Protein AF-0000000073163973 (afdb_homodimer)

Nearest PDB structures (foldseek):
  4n7i-assembly1_A  TM=9.317E-01  e=4.718E-04  Homo sapiens
  5lyg-assembly1_A  TM=9.198E-01  e=5.972E-04  Homo sapiens
  7ovx-assembly1_A  TM=9.521E-01  e=1.076E-03  Homo sapiens
  8jya-assembly1_B  TM=9.148E-01  e=8.017E-04  Vicugna pacos
  7y3a-assembly1_B  TM=9.316E-01  e=1.211E-03  Homo sapiens

Sequence (180 aa):
LHPKPLIRSLSLLANMTLDPDTAHPWLLLSKDGKGVRWGEEWQKWPEGPERFDTWCCVLGYEGFTSGQHTWEVTVDSAKSWGVGLARASLLHPKPLIRSLSLLANMTLDPDTAHPWLLLSKDGKGVRWGEEWQKWPEGPERFDTWCCVLGYEGFTSGQHTWEVTVDSAKSWGVGLARASL

pLDDT: mean 80.92, std 17.77, range [26.41, 94.88]

InterPro domains:
  IPR001870 B30.2/SPRY domain [PS50188] (1-90)
  IPR003879 Butyrophylin-like, SPRY domain [PR01407] (12-29)
  IPR003879 Butyrophylin-like, SPRY domain [PR01407] (29-46)
  IPR003879 Butyrophylin-like, SPRY domain [PR01407] (51-75)
  IPR003879 Butyrophylin-like, SPRY domain [PR01407] (81-90)
  IPR006574 SPRY-associated [PF13765] (17-64)
  IPR006574 SPRY-associated [SM00589] (13-65)
  IPR013320 Concanavalin A-like lectin/glucanase domain superfamily [SSF49899] (13-89)
  IPR043136 B30.2/SPRY domain superfamily [G3DSA:2.60.120.920] (11-90)
  IPR050143 Tripartite motif-containing [PTHR24103] (11-89)

Solvent-accessible surface area (backbone atoms only — not comparable to full-atom values): 9653 Å² total; per-residue (Å²): 129,75,76,68,35,44,35,31,49,63,30,106,41,61,88,54,35,49,29,75,68,25,34,10,39,45,50,39,66,42,91,86,21,34,28,42,30,84,51,93,43,80,48,88,65,79,91,63,95,58,44,33,76,87,52,56,28,33,34,36,62,58,59,38,37,59,51,77,47,43,43,28,38,31,34,36,38,94,55,36,35,25,46,30,43,31,47,61,75,132,130,73,75,68,38,44,36,31,48,56,33,100,47,59,86,53,36,49,29,76,67,28,34,10,42,45,50,38,66,42,91,86,21,33,28,40,28,84,51,92,45,81,50,88,65,78,92,61,93,60,48,35,76,87,52,54,28,32,32,35,63,58,58,39,36,58,53,78,46,45,45,29,39,32,33,36,38,94,55,36,36,25,45,29,43,31,46,59,76,132

Foldseek 3Di:
DPPQWWWFWDPCFDPWFWDPLAAAQQWDADPVRGTIHGNNDGHDDPDDPHYDHPDRDIDIPDDDDDDDGDIDIDTDDPDDDDDDDDDDDD/DPPQWWWFWDPVWDPWFWDPLAAEQQWDADPVRGTIHGNNDGHPDPDDDHYDHPDRDIDIPDDDDDDDGDIDIDTDHPDDDDDDDDDDDD

Radius of gyration: 15.35 Å; Cα contacts (8 Å, |Δi|>4): 458; chains: 2; bounding box: 30×52×40 Å

Secondary structure (DSSP, 8-state):
------EEE--SS----B-GGG--TTEEE-TTSSEEEE-SS---PPP-TT---SS-EEEEEEEEEEEEEEEEEEEEEEEEEEEEEEEPP-/------EEE--SSS---B-GGG--TTEEE-TTSSEEEE-SS-------S----SS-EEEEEEEEEEEEEEEEEEEEEEEEEEEEEEEPP-

Structure (mmCIF, N/CA/C/O backbone):
data_AF-0000000073163973-model_v1
#
loop_
_entity.id
_entity.type
_entity.pdbx_description
1 polymer 'Butyrophilin subfamily 1 member A1'
#
loop_
_atom_site.group_PDB
_atom_site.id
_atom_site.type_symbol
_atom_site.label_atom_id
_atom_site.label_alt_id
_atom_site.label_comp_id
_atom_site.label_asym_id
_atom_site.label_entity_id
_atom_site.label_seq_id
_atom_site.pdbx_PDB_ins_code
_atom_site.Cartn_x
_atom_site.Cartn_y
_atom_site.Cartn_z
_atom_site.occupancy
_atom_site.B_iso_or_equiv
_atom_site.auth_seq_id
_atom_site.auth_comp_id
_atom_site.auth_asym_id
_atom_site.auth_atom_id
_atom_site.pdbx_PDB_model_num
ATOM 1 N N . LEU A 1 1 ? 6.906 28.594 3.094 1 26.41 1 LEU A N 1
ATOM 2 C CA . LEU A 1 1 ? 5.855 27.625 3.361 1 26.41 1 LEU A CA 1
ATOM 3 C C . LEU A 1 1 ? 6.047 26.375 2.516 1 26.41 1 LEU A C 1
ATOM 5 O O . LEU A 1 1 ? 5.84 26.391 1.301 1 26.41 1 LEU A O 1
ATOM 9 N N . HIS A 1 2 ? 7.094 25.625 2.621 1 36.62 2 HIS A N 1
ATOM 10 C CA . HIS A 1 2 ? 7.445 24.531 1.731 1 36.62 2 HIS A CA 1
ATOM 11 C C . HIS A 1 2 ? 6.285 23.562 1.574 1 36.62 2 HIS A C 1
ATOM 13 O O . HIS A 1 2 ? 5.652 23.172 2.561 1 36.62 2 HIS A O 1
ATOM 19 N N . PRO A 1 3 ? 5.625 23.688 0.489 1 35.59 3 PRO A N 1
ATOM 20 C CA . PRO A 1 3 ? 4.488 22.781 0.34 1 35.59 3 PRO A CA 1
ATOM 21 C C . PRO A 1 3 ? 4.777 21.375 0.871 1 35.59 3 PRO A C 1
ATOM 23 O O . PRO A 1 3 ? 5.871 20.844 0.66 1 35.59 3 PRO A O 1
ATOM 26 N N . LYS A 1 4 ? 4.301 21.141 2.061 1 45.47 4 LYS A N 1
ATOM 27 C CA . LYS A 1 4 ? 4.512 19.781 2.578 1 45.47 4 LYS A CA 1
ATOM 28 C C . LYS A 1 4 ? 4.148 18.734 1.536 1 45.47 4 LYS A C 1
ATOM 30 O O . LYS A 1 4 ? 3.125 18.844 0.86 1 45.47 4 LYS A O 1
ATOM 35 N N . PRO A 1 5 ? 5.145 18.109 1.085 1 46.16 5 PRO A N 1
ATOM 36 C CA . PRO A 1 5 ? 4.883 17.109 0.04 1 46.16 5 PRO A CA 1
ATOM 37 C C . PRO A 1 5 ? 3.67 16.234 0.352 1 46.16 5 PRO A C 1
ATOM 39 O O . PRO A 1 5 ? 3.52 15.766 1.481 1 46.16 5 PRO A O 1
ATOM 42 N N . LEU A 1 6 ? 2.434 16.641 -0.184 1 47.16 6 LEU A N 1
ATOM 43 C CA . LEU A 1 6 ? 1.221 15.852 0.012 1 47.16 6 LEU A CA 1
ATOM 44 C C . LEU A 1 6 ? 1.033 14.852 -1.12 1 47.16 6 LEU A C 1
ATOM 46 O O . LEU A 1 6 ? 1.225 15.188 -2.291 1 47.16 6 LEU A O 1
ATOM 50 N N . ILE A 1 7 ? 1.231 13.656 -0.814 1 53.94 7 ILE A N 1
ATOM 51 C CA . ILE A 1 7 ? 0.719 12.688 -1.781 1 53.94 7 ILE A CA 1
ATOM 52 C C . ILE A 1 7 ? -0.807 12.672 -1.734 1 53.94 7 ILE A C 1
ATOM 54 O O . ILE A 1 7 ? -1.399 12.406 -0.687 1 53.94 7 ILE A O 1
ATOM 58 N N . ARG A 1 8 ? -1.439 13.375 -2.68 1 50.8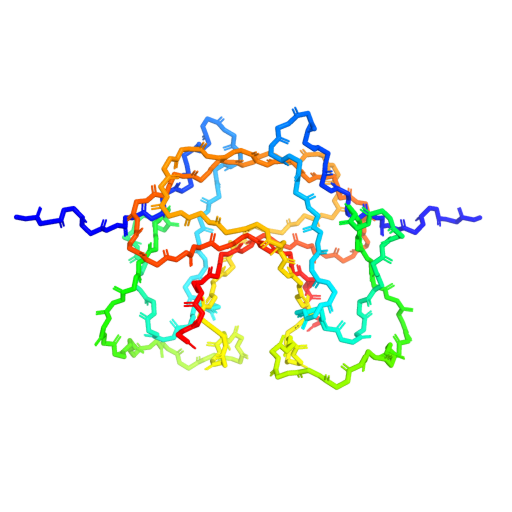8 8 ARG A N 1
ATOM 59 C CA . ARG A 1 8 ? -2.898 13.383 -2.734 1 50.88 8 ARG A CA 1
ATOM 60 C C . ARG A 1 8 ? -3.414 12.398 -3.781 1 50.88 8 ARG A C 1
ATOM 62 O O . ARG A 1 8 ? -2.826 12.266 -4.855 1 50.88 8 ARG A O 1
ATOM 69 N N . SER A 1 9 ? -4.422 11.539 -3.369 1 44.66 9 SER A N 1
ATOM 70 C CA . SER A 1 9 ? -5.176 10.695 -4.289 1 44.66 9 SER A CA 1
ATOM 71 C C . SER A 1 9 ? -6.25 11.492 -5.02 1 44.66 9 SER A C 1
ATOM 73 O O . SER A 1 9 ? -7.035 12.203 -4.387 1 44.66 9 SER A O 1
ATOM 75 N N . LEU A 1 10 ? -6.078 12.164 -6.23 1 41.5 10 LEU A N 1
ATOM 76 C CA . LEU A 1 10 ? -7.062 12.984 -6.926 1 41.5 10 LEU A CA 1
ATOM 77 C C . LEU A 1 10 ? -7.891 12.148 -7.891 1 41.5 10 LEU A C 1
ATOM 79 O O . LEU A 1 10 ? -7.41 11.766 -8.961 1 41.5 10 LEU A O 1
ATOM 83 N N . SER A 1 11 ? -8.547 11.297 -7.754 1 38.22 11 SER A N 1
ATOM 84 C CA . SER A 1 11 ? -9.188 10.648 -8.891 1 38.22 11 SER A CA 1
ATOM 85 C C . SER A 1 11 ? -10.469 11.375 -9.297 1 38.22 11 SER A C 1
ATOM 87 O O . SER A 1 11 ? -11.344 11.609 -8.461 1 38.22 11 SER A O 1
ATOM 89 N N . LEU A 1 12 ? -10.602 12.211 -10.219 1 42.47 12 LEU A N 1
ATOM 90 C CA . LEU A 1 12 ? -11.844 12.016 -10.953 1 42.47 12 LEU A CA 1
ATOM 91 C C . LEU A 1 12 ? -12.336 10.578 -10.812 1 42.47 12 LEU A C 1
ATOM 93 O O . LEU A 1 12 ? -13.453 10.258 -11.227 1 42.47 12 LEU A O 1
ATOM 97 N N . LEU A 1 13 ? -11.422 9.477 -10.57 1 50.75 13 LEU A N 1
ATOM 98 C CA . LEU A 1 13 ? -11.398 8.031 -10.359 1 50.75 13 LEU A CA 1
ATOM 99 C C . LEU A 1 13 ? -11.719 7.688 -8.914 1 50.75 13 LEU A C 1
ATOM 101 O O . LEU A 1 13 ? -11.781 8.578 -8.055 1 50.75 13 LEU A O 1
ATOM 105 N N . ALA A 1 14 ? -11.625 6.488 -8.445 1 55.25 14 ALA A N 1
ATOM 106 C CA . ALA A 1 14 ? -12.203 6 -7.191 1 55.25 14 ALA A CA 1
ATOM 107 C C . ALA A 1 14 ? -11.867 6.93 -6.031 1 55.25 14 ALA A C 1
ATOM 109 O O . ALA A 1 14 ? -10.719 7.34 -5.871 1 55.25 14 ALA A O 1
ATOM 110 N N . ASN A 1 15 ? -12.836 7.797 -5.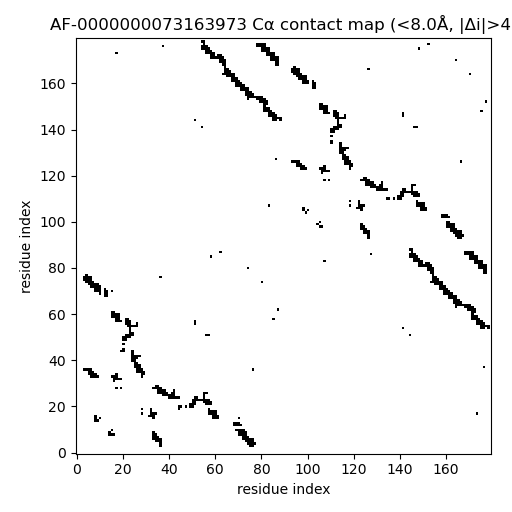684 1 68.81 15 ASN A N 1
ATOM 111 C CA . ASN A 1 15 ? -12.766 8.641 -4.492 1 68.81 15 ASN A CA 1
ATOM 112 C C . ASN A 1 15 ? -12.258 7.859 -3.283 1 68.81 15 ASN A C 1
ATOM 114 O O . ASN A 1 15 ? -13.055 7.27 -2.543 1 68.81 15 ASN A O 1
ATOM 118 N N . MET A 1 16 ? -10.938 7.602 -3.285 1 78.94 16 MET A N 1
ATOM 119 C CA . MET A 1 16 ? -10.422 6.828 -2.156 1 78.94 16 MET A CA 1
ATOM 120 C C . MET A 1 16 ? -9.859 7.75 -1.081 1 78.94 16 MET A C 1
ATOM 122 O O . MET A 1 16 ? -9.289 8.797 -1.391 1 78.94 16 MET A O 1
ATOM 126 N N . THR A 1 17 ? -10.188 7.461 0.183 1 91.06 17 THR A N 1
ATOM 127 C CA . THR A 1 17 ? -9.562 8.125 1.326 1 91.06 17 THR A CA 1
ATOM 128 C C . THR A 1 17 ? -8.648 7.164 2.072 1 91.06 17 THR A C 1
ATOM 130 O O . THR A 1 17 ? -8.844 5.949 2.035 1 91.06 17 THR A O 1
ATOM 133 N N . LEU A 1 18 ? -7.684 7.773 2.637 1 93.19 18 LEU A N 1
ATOM 134 C CA . LEU A 1 18 ? -6.742 6.98 3.418 1 93.19 18 LEU A CA 1
ATOM 135 C C . LEU A 1 18 ? -7.324 6.629 4.781 1 93.19 18 LEU A C 1
ATOM 137 O O . LEU A 1 18 ? -8.07 7.418 5.363 1 93.19 18 LEU A O 1
ATOM 141 N N . ASP A 1 19 ? -7.016 5.484 5.297 1 92.75 19 ASP A N 1
ATOM 142 C CA . ASP A 1 19 ? -7.527 4.973 6.566 1 92.75 19 ASP A CA 1
ATOM 143 C C . ASP A 1 19 ? -6.57 5.281 7.711 1 92.75 19 ASP A C 1
ATOM 145 O O . ASP A 1 19 ? -5.516 4.652 7.832 1 92.75 19 ASP A O 1
ATOM 149 N N . PRO A 1 20 ? -6.957 6.152 8.57 1 92.25 20 PRO A N 1
ATOM 150 C CA . PRO A 1 20 ? -6.062 6.504 9.68 1 92.25 20 PRO A CA 1
ATOM 151 C C . PRO A 1 20 ? -5.773 5.32 10.594 1 92.25 20 PRO A C 1
ATOM 153 O O . PRO A 1 20 ? -4.723 5.277 11.242 1 92.25 20 PRO A O 1
ATOM 156 N N . ASP A 1 21 ? -6.594 4.297 10.688 1 91.25 21 ASP A N 1
ATOM 157 C CA . ASP A 1 21 ? -6.406 3.152 11.578 1 91.25 21 ASP A CA 1
ATOM 158 C C . ASP A 1 21 ? -5.27 2.26 11.086 1 91.25 21 ASP A C 1
ATOM 160 O O . ASP A 1 21 ? -4.797 1.388 11.82 1 91.25 21 ASP A O 1
ATOM 164 N N . THR A 1 22 ? -4.781 2.406 9.906 1 92.94 22 THR A N 1
ATOM 165 C CA . THR A 1 22 ? -3.705 1.584 9.367 1 92.94 22 THR A CA 1
ATOM 166 C C . THR A 1 22 ? -2.4 2.375 9.305 1 92.94 22 THR A C 1
ATOM 168 O O . THR A 1 22 ? -1.331 1.803 9.086 1 92.94 22 THR A O 1
ATOM 171 N N . ALA A 1 23 ? -2.463 3.699 9.438 1 93.25 23 ALA A N 1
ATOM 172 C CA . ALA A 1 23 ? -1.327 4.578 9.172 1 93.25 23 ALA A CA 1
ATOM 173 C C . ALA A 1 23 ? -0.222 4.379 10.203 1 93.25 23 ALA A C 1
ATOM 175 O O . ALA A 1 23 ? -0.486 4.367 11.406 1 93.25 23 ALA A O 1
ATOM 176 N N . HIS A 1 24 ? 0.913 4.223 9.711 1 93.19 24 HIS A N 1
ATOM 177 C CA . HIS A 1 24 ? 2.084 4.266 10.578 1 93.19 24 HIS A CA 1
ATOM 178 C C . HIS A 1 24 ? 2.115 5.555 11.391 1 93.19 24 HIS A C 1
ATOM 180 O O . HIS A 1 24 ? 1.802 6.629 10.875 1 93.19 24 HIS A O 1
ATOM 186 N N . PRO A 1 25 ? 2.703 5.555 12.531 1 93.38 25 PRO A N 1
ATOM 187 C CA . PRO A 1 25 ? 2.615 6.695 13.445 1 93.38 25 PRO A CA 1
ATOM 188 C C . PRO A 1 25 ? 3.441 7.891 12.977 1 93.38 25 PRO A C 1
ATOM 190 O O . PRO A 1 25 ? 3.234 9.008 13.453 1 93.38 25 PRO A O 1
ATOM 193 N N . TRP A 1 26 ? 4.332 7.68 12.141 1 92.62 26 TRP A N 1
ATOM 194 C CA . TRP A 1 26 ? 5.148 8.797 11.672 1 92.62 26 TRP A CA 1
ATOM 195 C C . TRP A 1 26 ? 4.484 9.508 10.5 1 92.62 26 TRP A C 1
ATOM 197 O O . TRP A 1 26 ? 4.969 10.539 10.039 1 92.62 26 TRP A O 1
ATOM 207 N N . LEU A 1 27 ? 3.436 8.984 10.031 1 93 27 LEU A N 1
ATOM 208 C CA . LEU A 1 27 ? 2.744 9.602 8.906 1 93 27 LEU A CA 1
ATOM 209 C C . LEU A 1 27 ? 1.675 10.578 9.391 1 93 27 LEU A C 1
ATOM 211 O O . LEU A 1 27 ? 1.014 10.32 10.406 1 93 27 LEU A O 1
ATOM 215 N N . LEU A 1 28 ? 1.519 11.688 8.703 1 93.69 28 LEU A N 1
ATOM 216 C CA . LEU A 1 28 ? 0.428 12.633 8.906 1 93.69 28 LEU A CA 1
ATOM 217 C C . LEU A 1 28 ? -0.559 12.578 7.742 1 93.69 28 LEU A C 1
ATOM 219 O O . LEU A 1 28 ? -0.162 12.672 6.578 1 93.69 28 LEU A O 1
ATOM 223 N N . LEU A 1 29 ? -1.808 12.391 8.086 1 92.75 29 LEU A N 1
ATOM 224 C CA . LEU A 1 29 ? -2.859 12.383 7.078 1 92.75 29 LEU A CA 1
ATOM 225 C C . LEU A 1 29 ? -3.576 13.734 7.039 1 92.75 29 LEU A C 1
ATOM 227 O O . LEU A 1 29 ? -3.766 14.367 8.078 1 92.75 29 LEU A O 1
ATOM 231 N N . SER A 1 30 ? -3.924 14.141 5.855 1 91.81 30 SER A N 1
ATOM 232 C CA . SER A 1 30 ? -4.738 15.352 5.742 1 91.81 30 SER A CA 1
ATOM 233 C C . SER A 1 30 ? -6.121 15.141 6.355 1 91.81 30 SER A C 1
ATOM 235 O O . SER A 1 30 ? -6.578 14 6.496 1 91.81 30 SER A O 1
ATOM 237 N N . LYS A 1 31 ? -6.754 16.234 6.629 1 91.12 31 LYS A N 1
ATOM 238 C CA . LYS A 1 31 ? -8.07 16.188 7.27 1 91.12 31 LYS A CA 1
ATOM 239 C C . LYS A 1 31 ? -9.094 15.5 6.375 1 91.12 31 LYS A C 1
ATOM 241 O O . LYS A 1 31 ? -9.969 14.789 6.867 1 91.12 31 LYS A O 1
ATOM 246 N N . ASP A 1 32 ? -9.094 15.68 5.082 1 87.56 32 ASP A N 1
ATOM 247 C CA . ASP A 1 32 ? -10.078 15.094 4.172 1 87.56 32 ASP A CA 1
ATOM 248 C C . ASP A 1 32 ? -9.703 13.648 3.826 1 87.56 32 ASP A C 1
ATOM 250 O O . ASP A 1 32 ? -10.398 12.992 3.049 1 87.56 32 ASP A O 1
ATOM 254 N N . GLY A 1 33 ? -8.57 13.172 4.355 1 91.44 33 GLY A N 1
ATOM 255 C CA . GLY A 1 33 ? -8.164 11.789 4.18 1 91.44 33 GLY A CA 1
ATOM 256 C C . GLY A 1 33 ? -7.574 11.508 2.811 1 91.44 33 GLY A C 1
ATOM 257 O O . GLY A 1 33 ? -7.434 10.352 2.414 1 91.44 33 GLY A O 1
ATOM 258 N N . LYS A 1 34 ? -7.219 12.477 2.068 1 90.12 34 LYS A N 1
ATOM 259 C CA . LYS A 1 34 ? -6.801 12.258 0.688 1 90.12 34 LYS A CA 1
ATOM 260 C C . LYS A 1 34 ? -5.301 12.484 0.525 1 90.12 34 LYS A C 1
ATOM 262 O O . LYS A 1 34 ? -4.75 12.289 -0.56 1 90.12 34 LYS A O 1
ATOM 267 N N . GLY A 1 35 ? -4.609 12.844 1.593 1 91.69 35 GLY A N 1
ATOM 268 C CA . GLY A 1 35 ? -3.184 13.125 1.537 1 91.69 35 GLY A CA 1
ATOM 269 C C . GLY A 1 35 ? -2.412 12.523 2.693 1 91.69 35 GLY A C 1
ATOM 270 O O . GLY A 1 35 ? -2.969 12.297 3.771 1 91.69 35 GLY A O 1
ATOM 271 N N . VAL A 1 36 ? -1.152 12.305 2.484 1 94.56 36 VAL A N 1
ATOM 272 C CA . VAL A 1 36 ? -0.252 11.789 3.512 1 94.56 36 VAL A CA 1
ATOM 273 C C . VAL A 1 36 ? 1.126 12.43 3.357 1 94.56 36 VAL A C 1
ATOM 275 O O . VAL A 1 36 ? 1.567 12.711 2.24 1 94.56 36 VAL A O 1
ATOM 278 N N . ARG A 1 37 ? 1.76 12.633 4.445 1 93.06 37 ARG A N 1
ATOM 279 C CA . ARG A 1 37 ? 3.139 13.109 4.445 1 93.06 37 ARG A CA 1
ATOM 280 C C . ARG A 1 37 ? 3.906 12.57 5.648 1 93.06 37 ARG A C 1
ATOM 282 O O . ARG A 1 37 ? 3.305 12.062 6.602 1 93.06 37 ARG A O 1
ATOM 289 N N . TRP A 1 38 ? 5.184 12.719 5.418 1 91.88 38 TRP A N 1
ATOM 290 C CA . TRP A 1 38 ? 6.031 12.43 6.57 1 91.88 38 TRP A CA 1
ATOM 291 C C . TRP A 1 38 ? 5.871 13.5 7.645 1 91.88 38 TRP A C 1
ATOM 293 O O . TRP A 1 38 ? 6.102 14.688 7.387 1 91.88 38 TRP A O 1
ATOM 303 N N . GLY A 1 39 ? 5.387 13.195 8.852 1 87.75 39 GLY A N 1
ATOM 304 C CA . GLY A 1 39 ? 5.121 14.156 9.914 1 87.75 39 GLY A CA 1
ATOM 305 C C . GLY A 1 39 ? 6.355 14.5 10.727 1 87.75 39 GLY A C 1
ATOM 306 O O . GLY A 1 39 ? 6.406 15.547 11.375 1 87.75 39 GLY A O 1
ATOM 307 N N . GLU A 1 40 ? 7.484 13.867 10.828 1 79.81 40 GLU A N 1
ATOM 308 C CA . GLU A 1 40 ? 8.68 14.047 11.648 1 79.81 40 GLU A CA 1
ATOM 309 C C . GLU A 1 40 ? 8.367 13.883 13.133 1 79.81 40 GLU A C 1
ATOM 311 O O . GLU A 1 40 ? 9.203 14.18 13.984 1 79.81 40 GLU A O 1
ATOM 316 N N . GLU A 1 41 ? 7.09 13.672 13.406 1 85.81 41 GLU A N 1
ATOM 317 C CA . GLU A 1 41 ? 6.688 13.406 14.789 1 85.81 41 GLU A CA 1
ATOM 318 C C . GLU A 1 41 ? 5.781 12.18 14.867 1 85.81 41 GLU A C 1
ATOM 320 O O . GLU A 1 41 ? 4.961 11.945 13.977 1 85.81 41 GLU A O 1
ATOM 325 N N . TRP A 1 42 ? 5.922 11.609 16.078 1 86.69 42 TRP A N 1
ATOM 326 C CA . TRP A 1 42 ? 5.105 10.43 16.359 1 86.69 42 TRP A CA 1
ATOM 327 C C . TRP A 1 42 ? 3.66 10.82 16.641 1 86.69 42 TRP A C 1
ATOM 329 O O . TRP A 1 42 ? 3.393 11.602 17.562 1 86.69 42 TRP A O 1
ATOM 339 N N . GLN A 1 43 ? 2.732 10.273 15.812 1 86.44 43 GLN A N 1
ATOM 340 C CA . GLN A 1 43 ? 1.312 10.555 15.992 1 86.44 43 GLN A CA 1
ATOM 341 C C . GLN A 1 43 ? 0.691 9.602 17.016 1 86.44 43 GLN A C 1
ATOM 343 O O . GLN A 1 43 ? 1.002 8.406 17.031 1 86.44 43 GLN A O 1
ATOM 348 N N . LYS A 1 44 ? 0.013 10.164 17.984 1 83.31 44 LYS A N 1
ATOM 349 C CA . LYS A 1 44 ? -0.722 9.352 18.953 1 83.31 44 LYS A CA 1
ATOM 350 C C . LYS A 1 44 ? -2.07 8.914 18.391 1 83.31 44 LYS A C 1
ATOM 352 O O . LYS A 1 44 ? -3.076 9.602 18.562 1 83.31 44 LYS A O 1
ATOM 357 N N . TRP A 1 45 ? -2.004 7.84 17.656 1 80.38 45 TRP A N 1
ATOM 358 C CA . TRP A 1 45 ? -3.244 7.297 17.109 1 80.38 45 TRP A CA 1
ATOM 359 C C . TRP A 1 45 ? -3.934 6.391 18.125 1 80.38 45 TRP A C 1
ATOM 361 O O . TRP A 1 45 ? -3.281 5.812 19 1 80.38 45 TRP A O 1
ATOM 371 N N . PRO A 1 46 ? -5.23 6.43 18.125 1 77.94 46 PRO A N 1
ATOM 372 C CA . PRO A 1 46 ? -5.91 5.484 19.016 1 77.94 46 PRO A CA 1
ATOM 373 C C . PRO A 1 46 ? -5.371 4.062 18.891 1 77.94 46 PRO A C 1
ATOM 375 O O . PRO A 1 46 ? -4.863 3.684 17.828 1 77.94 46 PRO A O 1
ATOM 378 N N . GLU A 1 47 ? -5.293 3.344 19.969 1 70.88 47 GLU A N 1
ATOM 379 C CA . GLU A 1 47 ? -4.812 1.964 19.969 1 70.88 47 GLU A CA 1
ATOM 380 C C . GLU A 1 47 ? -5.672 1.075 19.078 1 70.88 47 GLU A C 1
ATOM 382 O O . GLU A 1 47 ? -6.891 1.252 19 1 70.88 47 GLU A O 1
ATOM 387 N N . GLY A 1 48 ? -5.223 0.482 18.062 1 65.56 48 GLY A N 1
ATOM 388 C CA . GLY A 1 48 ? -5.895 -0.524 17.266 1 65.56 48 GLY A CA 1
ATOM 389 C C . GLY A 1 48 ? -4.941 -1.533 16.656 1 65.56 48 GLY A C 1
ATOM 390 O O . GLY A 1 48 ? -3.725 -1.33 16.656 1 65.56 48 GLY A O 1
ATOM 391 N N . PRO A 1 49 ? -5.359 -2.836 16.516 1 60.91 49 PRO A N 1
ATOM 392 C CA . PRO A 1 49 ? -4.539 -3.957 16.062 1 60.91 49 PRO A CA 1
ATOM 393 C C . PRO A 1 49 ? -4.023 -3.762 14.633 1 60.91 49 PRO A C 1
ATOM 395 O O . PRO A 1 49 ? -3.07 -4.43 14.219 1 60.91 49 PRO A O 1
ATOM 398 N N . GLU A 1 50 ? -4.398 -2.738 14.031 1 78 50 GLU A N 1
ATOM 399 C CA . GLU A 1 50 ? -4.316 -2.834 12.578 1 78 50 GLU A CA 1
ATOM 400 C C . GLU A 1 50 ? -3.432 -1.732 12 1 78 50 GLU A C 1
ATOM 402 O O . GLU A 1 50 ? -3.328 -1.585 10.781 1 78 50 GLU A O 1
ATOM 407 N N . ARG A 1 51 ? -2.371 -1.365 12.734 1 87.31 51 ARG A N 1
ATOM 408 C CA . ARG A 1 51 ? -1.588 -0.29 12.133 1 87.31 51 ARG A CA 1
ATOM 409 C C . ARG A 1 51 ? -0.219 -0.792 11.688 1 87.31 51 ARG A C 1
ATOM 411 O O . ARG A 1 51 ? 0.37 -1.66 12.336 1 87.31 51 ARG A O 1
ATOM 418 N N . PHE A 1 52 ? 0.199 -0.166 10.609 1 91.38 52 PHE A N 1
ATOM 419 C CA . PHE A 1 52 ? 1.594 -0.379 10.242 1 91.38 52 PHE A CA 1
ATOM 420 C C . PHE A 1 52 ? 2.527 0.222 11.289 1 91.38 52 PHE A C 1
ATOM 422 O O . PHE A 1 52 ? 2.301 1.337 11.766 1 91.38 52 PHE A O 1
ATOM 429 N N . ASP A 1 53 ? 3.514 -0.501 11.633 1 87.19 53 ASP A N 1
ATOM 430 C CA . ASP A 1 53 ? 4.426 0.039 12.633 1 87.19 53 ASP A CA 1
ATOM 431 C C . ASP A 1 53 ? 5.883 -0.197 12.242 1 87.19 53 ASP A C 1
ATOM 433 O O . ASP A 1 53 ? 6.785 0.465 12.758 1 87.19 53 ASP A O 1
ATOM 437 N N . THR A 1 54 ? 6.074 -1.141 11.375 1 87.81 54 THR A N 1
ATOM 438 C CA . THR A 1 54 ? 7.438 -1.41 10.93 1 87.81 54 THR A CA 1
ATOM 439 C C . THR A 1 54 ? 7.758 -0.619 9.672 1 87.81 54 THR A C 1
ATOM 441 O O . THR A 1 54 ? 8.812 0.013 9.578 1 87.81 54 THR A O 1
ATOM 444 N N . TRP A 1 55 ? 6.84 -0.588 8.781 1 89.31 55 TRP A N 1
ATOM 445 C CA . TRP A 1 55 ? 6.98 0.133 7.523 1 89.31 55 TRP A CA 1
ATOM 446 C C . TRP A 1 55 ? 6.152 1.413 7.535 1 89.31 55 TRP A C 1
ATOM 448 O O . TRP A 1 55 ? 5.051 1.444 8.094 1 89.31 55 TRP A O 1
ATOM 458 N N . CYS A 1 56 ? 6.633 2.432 6.992 1 92.81 56 CYS A N 1
ATOM 459 C CA . CYS A 1 56 ? 5.93 3.709 6.918 1 92.81 56 CYS A CA 1
ATOM 460 C C . CYS A 1 56 ? 4.859 3.682 5.836 1 92.81 56 CYS A C 1
ATOM 462 O O . CYS A 1 56 ? 5.043 4.254 4.762 1 92.81 56 CYS A O 1
ATOM 464 N N . CYS A 1 57 ? 3.781 3.016 6.137 1 94.88 57 CYS A N 1
ATOM 465 C CA . CYS A 1 57 ? 2.725 2.762 5.164 1 94.88 57 CYS A CA 1
ATOM 466 C C . CYS A 1 57 ? 1.376 3.248 5.684 1 94.88 57 CYS A C 1
ATOM 468 O O . CYS A 1 57 ? 1.213 3.469 6.887 1 94.88 57 CYS A O 1
ATOM 470 N N . VAL A 1 58 ? 0.456 3.379 4.797 1 94.19 58 VAL A N 1
ATOM 471 C CA . VAL A 1 58 ? -0.957 3.619 5.07 1 94.19 58 VAL A CA 1
ATOM 472 C C . VAL A 1 58 ? -1.81 2.994 3.969 1 94.19 58 VAL A C 1
ATOM 474 O O . VAL A 1 58 ? -1.44 3.029 2.793 1 94.19 58 VAL A O 1
ATOM 477 N N . LEU A 1 59 ? -2.934 2.469 4.336 1 94.12 59 LEU A N 1
ATOM 478 C CA . LEU A 1 59 ? -3.857 1.881 3.371 1 94.12 59 LEU A CA 1
ATOM 479 C C . LEU A 1 59 ? -5.031 2.818 3.098 1 94.12 59 LEU A C 1
ATOM 481 O O . LEU A 1 59 ? -5.363 3.658 3.936 1 94.12 59 LEU A O 1
ATOM 485 N N . GLY A 1 60 ? -5.52 2.611 1.938 1 92.25 60 GLY A N 1
ATOM 486 C CA . GLY A 1 60 ? -6.836 3.191 1.712 1 92.25 60 GLY A CA 1
ATOM 487 C C . GLY A 1 60 ? -7.938 2.492 2.486 1 92.25 60 GLY A C 1
ATOM 488 O O . GLY A 1 60 ? -7.793 1.328 2.867 1 92.25 60 GLY A O 1
ATOM 489 N N . TYR A 1 61 ? -9.016 3.236 2.617 1 90.94 61 TYR A N 1
ATOM 490 C CA . TYR A 1 61 ? -10.18 2.68 3.301 1 90.94 61 TYR A CA 1
ATOM 491 C C . TYR A 1 61 ? -10.867 1.626 2.441 1 90.94 61 TYR A C 1
ATOM 493 O O . TYR A 1 61 ? -11.336 0.605 2.953 1 90.94 61 TYR A O 1
ATOM 501 N N . GLU A 1 62 ? -10.875 1.912 1.191 1 88.5 62 GLU A N 1
ATOM 502 C CA . GLU A 1 62 ? -11.664 1.071 0.301 1 88.5 62 GLU A CA 1
ATOM 503 C C . GLU A 1 62 ? -10.93 -0.223 -0.036 1 88.5 62 GLU A C 1
ATOM 505 O O . GLU A 1 62 ? -9.727 -0.212 -0.284 1 88.5 62 GLU A O 1
ATOM 510 N N . GLY A 1 63 ? -11.578 -1.3 0.012 1 90.31 63 GLY A N 1
ATOM 511 C CA . GLY A 1 63 ? -11.156 -2.604 -0.472 1 90.31 63 GLY A CA 1
ATOM 512 C C . GLY A 1 63 ? -12.039 -3.15 -1.575 1 90.31 63 GLY A C 1
ATOM 513 O O . GLY A 1 63 ? -13.211 -2.789 -1.671 1 90.31 63 GLY A O 1
ATOM 514 N N . PHE A 1 64 ? -11.492 -3.963 -2.348 1 89.69 64 PHE A N 1
ATOM 515 C CA . PHE A 1 64 ? -12.203 -4.465 -3.52 1 89.69 64 PHE A CA 1
ATOM 516 C C . PHE A 1 64 ? -12.055 -5.977 -3.635 1 89.69 64 PHE A C 1
ATOM 518 O O . PHE A 1 64 ? -10.992 -6.527 -3.352 1 89.69 64 PHE A O 1
ATOM 525 N N . THR A 1 65 ? -13.109 -6.574 -4.137 1 92.5 65 THR A N 1
ATOM 526 C CA . THR A 1 65 ? -13.039 -8.016 -4.363 1 92.5 65 THR A CA 1
ATOM 527 C C . THR A 1 65 ? -13.18 -8.336 -5.848 1 92.5 65 THR A C 1
ATOM 529 O O . THR A 1 65 ? -12.93 -9.469 -6.27 1 92.5 65 THR A O 1
ATOM 532 N N . SER A 1 66 ? -13.531 -7.355 -6.52 1 90.25 66 SER A N 1
ATOM 533 C CA . SER A 1 66 ? -13.711 -7.582 -7.949 1 90.25 66 SER A CA 1
ATOM 534 C C . SER A 1 66 ? -13.664 -6.273 -8.727 1 90.25 66 SER A C 1
ATOM 536 O O . SER A 1 66 ? -13.914 -5.203 -8.172 1 90.25 66 SER A O 1
ATOM 538 N N . GLY A 1 67 ? -13.289 -6.422 -10.148 1 88.06 67 GLY A N 1
ATOM 539 C CA . GLY A 1 67 ? -13.398 -5.277 -11.047 1 88.06 67 GLY A CA 1
ATOM 540 C C . GLY A 1 67 ? -12.078 -4.566 -11.266 1 88.06 67 GLY A C 1
ATOM 541 O O . GLY A 1 67 ? -11.023 -5.051 -10.844 1 88.06 67 GLY A O 1
ATOM 542 N N . GLN A 1 68 ? -12.195 -3.572 -12.148 1 88 68 GLN A N 1
ATOM 543 C CA . GLN A 1 68 ? -11.055 -2.725 -12.477 1 88 68 GLN A CA 1
ATOM 544 C C . GLN A 1 68 ? -11.133 -1.39 -11.742 1 88 68 GLN A C 1
ATOM 546 O O . GLN A 1 68 ? -12.172 -0.725 -11.758 1 88 68 GLN A O 1
ATOM 551 N N . HIS A 1 69 ? -10.086 -1.01 -11.117 1 87.25 69 HIS A N 1
ATOM 552 C CA . HIS A 1 69 ? -10.031 0.202 -10.312 1 87.25 69 HIS A CA 1
ATOM 553 C C . HIS A 1 69 ? -8.812 1.046 -10.664 1 87.25 69 HIS A C 1
ATOM 555 O O . HIS A 1 69 ? -7.719 0.511 -10.875 1 87.25 69 HIS A O 1
ATOM 561 N N . THR A 1 70 ? -9.039 2.234 -10.812 1 84.12 70 THR A N 1
ATOM 562 C CA . THR A 1 70 ? -7.992 3.176 -11.18 1 84.12 70 THR A CA 1
ATOM 563 C C . THR A 1 70 ? -7.863 4.281 -10.141 1 84.12 70 THR A C 1
ATOM 565 O O . THR A 1 70 ? -8.867 4.805 -9.656 1 84.12 70 THR A O 1
ATOM 568 N N . TRP A 1 71 ? -6.664 4.578 -9.789 1 83.25 71 TRP A N 1
ATOM 569 C CA . TRP A 1 71 ? -6.426 5.715 -8.906 1 83.25 71 TRP A CA 1
ATOM 570 C C . TRP A 1 71 ? -5.27 6.566 -9.414 1 83.25 71 TRP A C 1
ATOM 572 O O . TRP A 1 71 ? -4.453 6.105 -10.211 1 83.25 71 TRP A O 1
ATOM 582 N N . GLU A 1 72 ? -5.281 7.672 -8.969 1 84.38 72 GLU A N 1
ATOM 583 C CA . GLU A 1 72 ? -4.223 8.633 -9.273 1 84.38 72 GLU A CA 1
ATOM 584 C C . GLU A 1 72 ? -3.604 9.195 -7.996 1 84.38 72 GLU A C 1
ATOM 586 O O . GLU A 1 72 ? -4.316 9.492 -7.035 1 84.38 72 GLU A O 1
ATOM 591 N N . VAL A 1 73 ? -2.305 9.266 -7.973 1 87.62 73 VAL A N 1
ATOM 592 C CA . VAL A 1 73 ? -1.579 9.859 -6.855 1 87.62 73 VAL A CA 1
ATOM 593 C C . VAL A 1 73 ? -0.661 10.969 -7.363 1 87.62 73 VAL A C 1
ATOM 595 O O . VAL A 1 73 ? 0.038 10.789 -8.367 1 87.62 73 VAL A O 1
ATOM 598 N N . THR A 1 74 ? -0.802 12.031 -6.773 1 88.12 74 THR A N 1
ATOM 599 C CA . THR A 1 74 ? 0.172 13.094 -6.98 1 88.12 74 THR A CA 1
ATOM 600 C C . THR A 1 74 ? 1.197 13.125 -5.852 1 88.12 74 THR A C 1
ATOM 602 O O . THR A 1 74 ? 0.832 13.109 -4.676 1 88.12 74 THR A O 1
ATOM 605 N N . VAL A 1 75 ? 2.455 13.117 -6.254 1 90.38 75 VAL A N 1
ATOM 606 C CA . VAL A 1 75 ? 3.529 13.07 -5.266 1 90.38 75 VAL A CA 1
ATOM 607 C C . VAL A 1 75 ? 4.359 14.344 -5.34 1 90.38 75 VAL A C 1
ATOM 609 O O . VAL A 1 75 ? 4.668 14.836 -6.43 1 90.38 75 VAL A O 1
ATOM 612 N N . ASP A 1 76 ? 4.578 14.898 -4.277 1 91.5 76 ASP A N 1
ATOM 613 C CA . ASP A 1 76 ? 5.547 15.969 -4.059 1 91.5 76 ASP A CA 1
ATOM 614 C C . ASP A 1 76 ? 6.301 15.766 -2.744 1 91.5 76 ASP A C 1
ATOM 616 O O . ASP A 1 76 ? 5.836 16.188 -1.686 1 91.5 76 ASP A O 1
ATOM 620 N N . SER A 1 77 ? 7.406 15.039 -2.822 1 89.38 77 SER A N 1
ATOM 621 C CA . SER A 1 77 ? 8.117 14.602 -1.624 1 89.38 77 SER A CA 1
ATOM 622 C C . SER A 1 77 ? 9.609 14.438 -1.894 1 89.38 77 SER A C 1
ATOM 624 O O . SER A 1 77 ? 10.008 14.062 -2.996 1 89.38 77 SER A O 1
ATOM 626 N N . ALA A 1 78 ? 10.445 14.727 -0.924 1 88.56 78 ALA A N 1
ATOM 627 C CA . ALA A 1 78 ? 11.891 14.531 -1.04 1 88.56 78 ALA A CA 1
ATOM 628 C C . ALA A 1 78 ? 12.242 13.047 -1.072 1 88.56 78 ALA A C 1
ATOM 630 O O . ALA A 1 78 ? 13.211 12.648 -1.731 1 88.56 78 ALA A O 1
ATOM 631 N N . LYS A 1 79 ? 11.516 12.297 -0.341 1 90.44 79 LYS A N 1
ATOM 632 C CA . LYS A 1 79 ? 11.75 10.852 -0.33 1 90.44 79 LYS A CA 1
ATOM 633 C C . LYS A 1 79 ? 10.734 10.133 -1.217 1 90.44 79 LYS A C 1
ATOM 635 O O . LYS A 1 79 ? 9.641 10.641 -1.463 1 90.44 79 LYS A O 1
ATOM 640 N N . SER A 1 80 ? 11.18 9.023 -1.616 1 93.12 80 SER A N 1
ATOM 641 C CA . SER A 1 80 ? 10.375 8.25 -2.555 1 93.12 80 SER A CA 1
ATOM 642 C C . SER A 1 80 ? 9.156 7.633 -1.865 1 93.12 80 SER A C 1
ATOM 644 O O . SER A 1 80 ? 9.258 7.152 -0.735 1 93.12 80 SER A O 1
ATOM 646 N N . TRP A 1 81 ? 8.031 7.648 -2.566 1 93.12 81 TRP A N 1
ATOM 647 C CA . TRP A 1 81 ? 6.809 6.961 -2.154 1 93.12 81 TRP A CA 1
ATOM 648 C C . TRP A 1 81 ? 6.438 5.871 -3.15 1 93.12 81 TRP A C 1
ATOM 650 O O . TRP A 1 81 ? 6.512 6.074 -4.363 1 93.12 81 TRP A O 1
ATOM 660 N N . GLY A 1 82 ? 6.07 4.758 -2.645 1 92.25 82 GLY A N 1
ATOM 661 C CA . GLY A 1 82 ? 5.598 3.658 -3.471 1 92.25 82 GLY A CA 1
ATOM 662 C C . GLY A 1 82 ? 4.152 3.291 -3.209 1 92.25 82 GLY A C 1
ATOM 663 O O . GLY A 1 82 ? 3.582 3.676 -2.186 1 92.25 82 GLY A O 1
ATOM 664 N N . VAL A 1 83 ? 3.596 2.607 -4.152 1 92.19 83 VAL A N 1
ATOM 665 C CA . VAL A 1 83 ? 2.242 2.078 -4.023 1 92.19 83 VAL A CA 1
ATOM 666 C C . VAL A 1 83 ? 2.295 0.566 -3.822 1 92.19 83 VAL A C 1
ATOM 668 O O . VAL A 1 83 ? 3.156 -0.112 -4.391 1 92.19 83 VAL A O 1
ATOM 671 N N . GLY A 1 84 ? 1.356 0.096 -3.023 1 93.12 84 GLY A N 1
ATOM 672 C CA . GLY A 1 84 ? 1.288 -1.33 -2.75 1 93.12 84 GLY A CA 1
ATOM 673 C C . GLY A 1 84 ? -0.133 -1.845 -2.613 1 93.12 84 GLY A C 1
ATOM 674 O O . GLY A 1 84 ? -1.089 -1.071 -2.695 1 93.12 84 GLY A O 1
ATOM 675 N N . LEU A 1 85 ? -0.214 -3.145 -2.518 1 94.19 85 LEU A N 1
ATOM 676 C CA . LEU A 1 85 ? -1.468 -3.865 -2.334 1 94.19 85 LEU A CA 1
ATOM 677 C C . LEU A 1 85 ? -1.468 -4.629 -1.013 1 94.19 85 LEU A C 1
ATOM 679 O O . LEU A 1 85 ? -0.424 -5.113 -0.573 1 94.19 85 LEU A O 1
ATOM 683 N N . ALA A 1 86 ? -2.623 -4.691 -0.447 1 94.81 86 ALA A N 1
ATOM 684 C CA . ALA A 1 86 ? -2.795 -5.449 0.791 1 94.81 86 ALA A CA 1
ATOM 685 C C . ALA A 1 86 ? -4.07 -6.285 0.749 1 94.81 86 ALA A C 1
ATOM 687 O O . ALA A 1 86 ? -5.133 -5.789 0.363 1 94.81 86 ALA A O 1
ATOM 688 N N . ARG A 1 87 ? -3.893 -7.492 1.134 1 94.19 87 ARG A N 1
ATOM 689 C CA . ARG A 1 87 ? -5.051 -8.367 1.286 1 94.19 87 ARG A CA 1
ATOM 690 C C . ARG A 1 87 ? -5.656 -8.234 2.68 1 94.19 87 ARG A C 1
ATOM 692 O O . ARG A 1 87 ? -4.93 -8.195 3.676 1 94.19 87 ARG A O 1
ATOM 699 N N . ALA A 1 88 ? -6.988 -8.047 2.668 1 89 88 ALA A N 1
ATOM 700 C CA . ALA A 1 88 ? -7.68 -7.934 3.951 1 89 88 ALA A CA 1
ATOM 701 C C . ALA 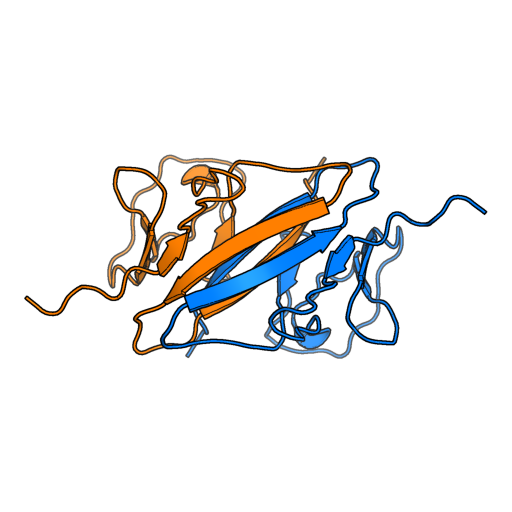A 1 88 ? -7.41 -9.156 4.828 1 89 88 ALA A C 1
ATOM 703 O O . ALA A 1 88 ? -7.359 -10.281 4.332 1 89 88 ALA A O 1
ATOM 704 N N . SER A 1 89 ? -6.945 -8.742 6.066 1 72.31 89 SER A N 1
ATOM 705 C CA . SER A 1 89 ? -6.73 -9.805 7.039 1 72.31 89 SER A CA 1
ATOM 706 C C . SER A 1 89 ? -8.055 -10.406 7.504 1 72.31 89 SER A C 1
ATOM 708 O O . SER 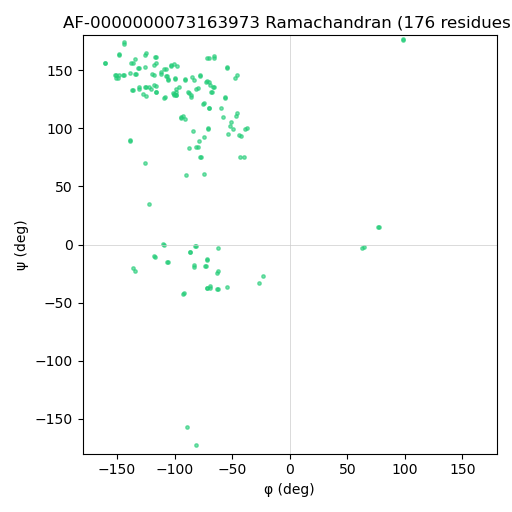A 1 89 ? -9.102 -9.766 7.398 1 72.31 89 SER A O 1
ATOM 710 N N . LEU A 1 90 ? -8.273 -11.664 7.711 1 53.88 90 LEU A N 1
ATOM 711 C CA . LEU A 1 90 ? -9.469 -12.227 8.328 1 53.88 90 LEU A CA 1
ATOM 712 C C . LEU A 1 90 ? -9.852 -11.445 9.586 1 53.88 90 LEU A C 1
ATOM 714 O O . LEU A 1 90 ? -8.984 -10.891 10.266 1 53.88 90 LEU A O 1
ATOM 718 N N . LEU B 1 1 ? -10.523 -25.031 -13.047 1 26.59 1 LEU B N 1
ATOM 719 C CA . LEU B 1 1 ? -9.312 -24.234 -12.898 1 26.59 1 LEU B CA 1
ATOM 720 C C . LEU B 1 1 ? -9.648 -22.812 -12.477 1 26.59 1 LEU B C 1
ATOM 722 O O . LEU B 1 1 ? -10.117 -22.016 -13.297 1 26.59 1 LEU B O 1
ATOM 726 N N . HIS B 1 2 ? -10.297 -22.562 -11.391 1 36.59 2 HIS B N 1
ATOM 727 C CA . HIS B 1 2 ? -10.836 -21.25 -11 1 36.59 2 HIS B CA 1
ATOM 728 C C . HIS B 1 2 ? -9.766 -20.172 -11.102 1 36.59 2 HIS B C 1
ATOM 730 O O . HIS B 1 2 ? -8.617 -20.375 -10.703 1 36.59 2 HIS B O 1
ATOM 736 N N . PRO B 1 3 ? -9.906 -19.406 -12.109 1 35.72 3 PRO B N 1
ATOM 737 C CA . PRO B 1 3 ? -8.883 -18.375 -12.242 1 35.72 3 PRO B CA 1
ATOM 738 C C . PRO B 1 3 ? -8.438 -17.797 -10.898 1 35.72 3 PRO B C 1
ATOM 740 O O . PRO B 1 3 ? -9.266 -17.578 -10.016 1 35.72 3 PRO B O 1
ATOM 743 N N . LYS B 1 4 ? -7.309 -18.281 -10.461 1 45.06 4 LYS B N 1
ATOM 744 C CA . LYS B 1 4 ? -6.828 -17.75 -9.195 1 45.06 4 LYS B CA 1
ATOM 745 C C . LYS B 1 4 ? -6.941 -16.219 -9.164 1 45.06 4 LYS B C 1
ATOM 747 O O . LYS B 1 4 ? -6.66 -15.555 -10.164 1 45.06 4 LYS B O 1
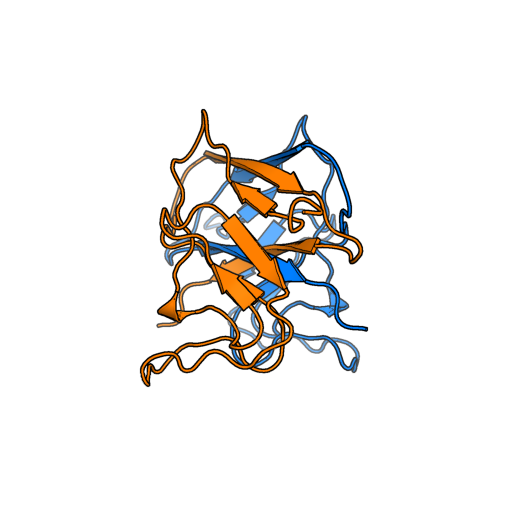ATOM 752 N N . PRO B 1 5 ? -7.781 -15.789 -8.336 1 46.66 5 PRO B N 1
ATOM 753 C CA . PRO B 1 5 ? -7.984 -14.344 -8.258 1 46.66 5 PRO B CA 1
ATOM 754 C C . PRO B 1 5 ? -6.676 -13.555 -8.305 1 46.66 5 PRO B C 1
ATOM 756 O O . PRO B 1 5 ? -5.711 -13.922 -7.629 1 46.66 5 PRO B O 1
ATOM 759 N N . LEU B 1 6 ? -6.215 -13.094 -9.586 1 47.75 6 LEU B N 1
ATOM 760 C CA . LEU B 1 6 ? -5.004 -12.305 -9.75 1 47.75 6 LEU B CA 1
ATOM 761 C C . LEU B 1 6 ? -5.32 -10.812 -9.719 1 47.75 6 LEU B C 1
ATOM 763 O O . LEU B 1 6 ? -6.297 -10.367 -10.32 1 47.75 6 LEU B O 1
ATOM 767 N N . ILE B 1 7 ? -4.926 -10.188 -8.727 1 53.88 7 ILE B N 1
ATOM 768 C CA . ILE B 1 7 ? -4.906 -8.734 -8.836 1 53.88 7 ILE B CA 1
ATOM 769 C C . ILE B 1 7 ? -3.787 -8.297 -9.781 1 53.88 7 ILE B C 1
ATOM 771 O O . ILE B 1 7 ? -2.619 -8.633 -9.562 1 53.88 7 ILE B O 1
ATOM 775 N N . ARG B 1 8 ? -4.121 -7.988 -11 1 49.62 8 ARG B N 1
ATOM 776 C CA . ARG B 1 8 ? -3.119 -7.539 -11.961 1 49.62 8 ARG B CA 1
ATOM 777 C C . ARG B 1 8 ? -3.121 -6.02 -12.078 1 49.62 8 ARG B C 1
ATOM 779 O O . ARG B 1 8 ? -4.18 -5.391 -12.047 1 49.62 8 ARG B O 1
ATOM 786 N N . SER B 1 9 ? -1.869 -5.398 -11.93 1 44 9 SER B N 1
ATOM 787 C CA . SER B 1 9 ? -1.674 -3.99 -12.258 1 44 9 SER B CA 1
ATOM 788 C C . SER B 1 9 ? -1.633 -3.768 -13.766 1 44 9 SER B C 1
ATOM 790 O O . SER B 1 9 ? -0.919 -4.473 -14.477 1 44 9 SER B O 1
ATOM 792 N N . LEU B 1 10 ? -2.725 -3.461 -14.508 1 41.47 10 LEU B N 1
ATOM 793 C CA . LEU B 1 10 ? -2.73 -3.23 -15.953 1 41.47 10 LEU B CA 1
ATOM 794 C C . LEU B 1 10 ? -2.432 -1.77 -16.266 1 41.47 10 LEU B C 1
ATOM 796 O O . LEU B 1 10 ? -3.141 -0.872 -15.812 1 41.47 10 LEU B O 1
ATOM 800 N N . SER B 1 11 ? -1.262 -1.401 -16.297 1 39.34 11 SER B N 1
ATOM 801 C CA . SER B 1 11 ? -0.963 -0.021 -16.672 1 39.34 11 SER B CA 1
ATOM 802 C C . SER B 1 11 ? -1.14 0.203 -18.172 1 39.34 11 SER B C 1
ATOM 804 O O . SER B 1 11 ? -0.387 -0.344 -18.969 1 39.34 11 SER B O 1
ATOM 806 N N . LEU B 1 12 ? -2.098 0.098 -18.891 1 41.56 12 LEU B N 1
ATOM 807 C CA . LEU B 1 12 ? -1.796 1.007 -19.984 1 41.56 12 LEU B CA 1
ATOM 808 C C . LEU B 1 12 ? -0.864 2.125 -19.531 1 41.56 12 LEU B C 1
ATOM 810 O O . LEU B 1 12 ? -0.279 2.828 -20.359 1 41.56 12 LEU B O 1
ATOM 814 N N . LEU B 1 13 ? -0.91 2.678 -18.156 1 49.47 13 LEU B N 1
ATOM 815 C CA . LEU B 1 13 ? -0.294 3.703 -17.328 1 49.47 13 LEU B CA 1
ATOM 816 C C . LEU B 1 13 ? 0.948 3.16 -16.625 1 49.47 13 LEU B C 1
ATOM 818 O O . LEU B 1 13 ? 1.251 1.969 -16.719 1 49.47 13 LEU B O 1
ATOM 822 N N . ALA B 1 14 ? 1.48 3.621 -15.547 1 55 14 ALA B N 1
ATOM 823 C CA . ALA B 1 14 ? 2.83 3.363 -15.055 1 55 14 ALA B CA 1
ATOM 824 C C . ALA B 1 14 ? 3.107 1.866 -14.969 1 55 14 ALA B 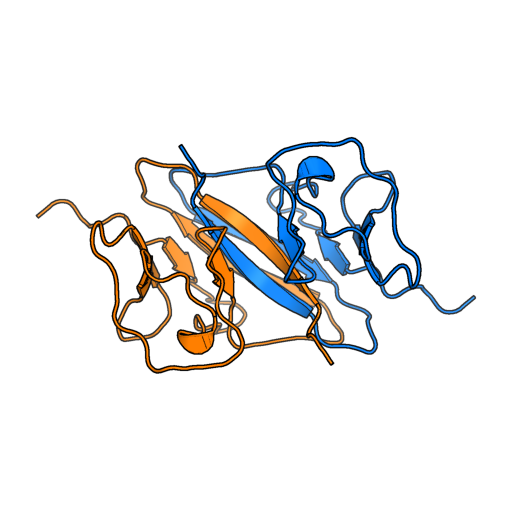C 1
ATOM 826 O O . ALA B 1 14 ? 2.297 1.106 -14.438 1 55 14 ALA B O 1
ATOM 827 N N . ASN B 1 15 ? 3.74 1.316 -16.062 1 67.62 15 ASN B N 1
ATOM 828 C CA . ASN B 1 15 ? 4.234 -0.056 -16.078 1 67.62 15 ASN B CA 1
ATOM 829 C C . ASN B 1 15 ? 4.867 -0.44 -14.75 1 67.62 15 ASN B C 1
ATOM 831 O O . ASN B 1 15 ? 6.062 -0.235 -14.539 1 67.62 15 ASN B O 1
ATOM 835 N N . MET B 1 16 ? 4.039 -0.695 -13.734 1 79.19 16 MET B N 1
ATOM 836 C CA . MET B 1 16 ? 4.605 -1.026 -12.438 1 79.19 16 MET B CA 1
ATOM 837 C C . MET B 1 16 ? 4.613 -2.535 -12.211 1 79.19 16 MET B C 1
ATOM 839 O O . MET B 1 16 ? 3.697 -3.234 -12.641 1 79.19 16 MET B O 1
ATOM 843 N N . THR B 1 17 ? 5.738 -3.055 -11.742 1 90.62 17 THR B N 1
ATOM 844 C CA . THR B 1 17 ? 5.828 -4.438 -11.289 1 90.62 17 THR B CA 1
ATOM 845 C C . THR B 1 17 ? 5.93 -4.5 -9.766 1 90.62 17 THR B C 1
ATOM 847 O O . THR B 1 17 ? 6.414 -3.557 -9.133 1 90.62 17 THR B O 1
ATOM 850 N N . LEU B 1 18 ? 5.422 -5.586 -9.297 1 92.81 18 LEU B N 1
ATOM 851 C CA . LEU B 1 18 ? 5.48 -5.793 -7.852 1 92.81 18 LEU B CA 1
ATOM 852 C C . LEU B 1 18 ? 6.875 -6.246 -7.426 1 92.81 18 LEU B C 1
ATOM 854 O O . LEU B 1 18 ? 7.547 -6.969 -8.164 1 92.81 18 LEU B O 1
ATOM 858 N N . ASP B 1 19 ? 7.344 -5.848 -6.273 1 92.5 19 ASP B N 1
ATOM 859 C CA . ASP B 1 19 ? 8.664 -6.145 -5.738 1 92.5 19 ASP B CA 1
ATOM 860 C C . ASP B 1 19 ? 8.633 -7.379 -4.836 1 92.5 19 ASP B C 1
ATOM 862 O O . ASP B 1 19 ? 8.141 -7.316 -3.707 1 92.5 19 ASP B O 1
ATOM 866 N N . PRO B 1 20 ? 9.18 -8.445 -5.277 1 91.94 20 PRO B N 1
ATOM 867 C CA . PRO B 1 20 ? 9.148 -9.664 -4.465 1 91.94 20 PRO B CA 1
ATOM 868 C C . PRO B 1 20 ? 9.883 -9.508 -3.135 1 91.94 20 PRO B C 1
ATOM 870 O O . PRO B 1 20 ? 9.57 -10.203 -2.166 1 91.94 20 PRO B O 1
ATOM 873 N N . ASP B 1 21 ? 10.812 -8.602 -2.979 1 90.88 21 ASP B N 1
ATOM 874 C CA . ASP B 1 21 ? 11.586 -8.414 -1.755 1 90.88 21 ASP B CA 1
ATOM 875 C C . ASP B 1 21 ? 10.734 -7.793 -0.653 1 90.88 21 ASP B C 1
ATOM 877 O O . ASP B 1 21 ? 11.125 -7.777 0.515 1 90.88 21 ASP B O 1
ATOM 881 N N . THR B 1 22 ? 9.594 -7.27 -0.938 1 92.75 22 THR B N 1
ATOM 882 C CA . THR B 1 22 ? 8.727 -6.656 0.06 1 92.75 22 THR B CA 1
ATOM 883 C C . THR B 1 22 ? 7.527 -7.559 0.364 1 92.75 22 THR B C 1
ATOM 885 O O . THR B 1 22 ? 6.801 -7.324 1.33 1 92.75 22 THR B O 1
ATOM 888 N N . ALA B 1 23 ? 7.262 -8.555 -0.475 1 93.06 23 ALA B N 1
ATOM 889 C CA . ALA B 1 23 ? 6.023 -9.336 -0.422 1 93.06 23 ALA B CA 1
ATOM 890 C C . ALA B 1 23 ? 5.961 -10.18 0.847 1 93.06 23 ALA B C 1
ATOM 892 O O . ALA B 1 23 ? 6.926 -10.867 1.19 1 93.06 23 ALA B O 1
ATOM 893 N N . HIS B 1 24 ? 4.879 -10.078 1.467 1 93.19 24 HIS B N 1
ATOM 894 C CA . HIS B 1 24 ? 4.594 -11.008 2.553 1 93.19 24 HIS B CA 1
ATOM 895 C C . HIS B 1 24 ? 4.719 -12.453 2.084 1 93.19 24 HIS B C 1
ATOM 897 O O . HIS B 1 24 ? 4.297 -12.797 0.976 1 93.19 24 HIS B O 1
ATOM 903 N N . PRO B 1 25 ? 5.027 -13.359 2.936 1 93.25 25 PRO B N 1
ATOM 904 C CA . PRO B 1 25 ? 5.348 -14.727 2.527 1 93.25 25 PRO B CA 1
ATOM 905 C C . PRO B 1 25 ? 4.117 -15.516 2.094 1 93.25 25 PRO B C 1
ATOM 907 O O . PRO B 1 25 ? 4.246 -16.547 1.438 1 93.25 25 PRO B O 1
ATOM 910 N N . TRP B 1 26 ? 3.014 -15.102 2.451 1 92.5 26 TRP B N 1
ATOM 911 C CA . TRP B 1 26 ? 1.812 -15.836 2.064 1 92.5 26 TRP B CA 1
ATOM 912 C C . TRP B 1 26 ? 1.323 -15.391 0.689 1 92.5 26 TRP B C 1
ATOM 914 O O . TRP B 1 26 ? 0.384 -15.977 0.141 1 92.5 26 TRP B O 1
ATOM 924 N N . LEU B 1 27 ? 1.916 -14.414 0.163 1 92.88 27 LEU B N 1
ATOM 925 C CA . LEU B 1 27 ? 1.498 -13.938 -1.148 1 92.88 27 LEU B CA 1
ATOM 926 C C . LEU B 1 27 ? 2.283 -14.625 -2.258 1 92.88 27 LEU B C 1
ATOM 928 O O . LEU B 1 27 ? 3.477 -14.898 -2.104 1 92.88 27 LEU B O 1
ATOM 932 N N . LEU B 1 28 ? 1.623 -14.914 -3.363 1 93.5 28 LEU B N 1
ATOM 933 C CA . LEU B 1 28 ? 2.24 -15.398 -4.59 1 93.5 28 LEU B CA 1
ATOM 934 C C . LEU B 1 28 ? 2.211 -14.328 -5.676 1 93.5 28 LEU B C 1
ATOM 936 O O . LEU B 1 28 ? 1.153 -13.766 -5.969 1 93.5 28 LEU B O 1
ATOM 940 N N . LEU B 1 29 ? 3.363 -14.07 -6.191 1 92.5 29 LEU B N 1
ATOM 941 C CA . LEU B 1 29 ? 3.459 -13.109 -7.289 1 92.5 29 LEU B CA 1
ATOM 942 C C . LEU B 1 29 ? 3.545 -13.828 -8.633 1 92.5 29 LEU B C 1
ATOM 944 O O . LEU B 1 29 ? 4.16 -14.891 -8.734 1 92.5 29 LEU B O 1
ATOM 948 N N . SER B 1 30 ? 2.916 -13.258 -9.633 1 91.69 30 SER B N 1
ATOM 949 C CA . SER B 1 30 ? 3.061 -13.805 -10.977 1 91.69 30 SER B CA 1
ATOM 950 C C . SER B 1 30 ? 4.488 -13.648 -11.484 1 91.69 30 SER B C 1
ATOM 952 O O . SER B 1 30 ? 5.238 -12.805 -11 1 91.69 30 SER B O 1
ATOM 954 N N . LYS B 1 31 ? 4.793 -14.43 -12.469 1 90.69 31 LYS B N 1
ATOM 955 C CA . LYS B 1 31 ? 6.145 -14.43 -13.023 1 90.69 31 LYS B CA 1
ATOM 956 C C . LYS B 1 31 ? 6.496 -13.07 -13.617 1 90.69 31 LYS B C 1
ATOM 958 O O . LYS B 1 31 ? 7.645 -12.633 -13.539 1 90.69 31 LYS B O 1
ATOM 963 N N . ASP B 1 32 ? 5.609 -12.367 -14.273 1 87.25 32 ASP B N 1
ATOM 964 C CA . ASP B 1 32 ? 5.887 -11.086 -14.914 1 87.25 32 ASP B CA 1
ATOM 965 C C . ASP B 1 32 ? 5.84 -9.945 -13.898 1 87.25 32 ASP B C 1
ATOM 967 O O . ASP B 1 32 ? 6.031 -8.781 -14.258 1 87.25 32 ASP B O 1
ATOM 971 N N . GLY B 1 33 ? 5.539 -10.266 -12.633 1 91 33 GLY B N 1
ATOM 972 C CA . GLY B 1 33 ? 5.555 -9.289 -11.555 1 91 33 GLY B CA 1
ATOM 973 C C . GLY B 1 33 ? 4.344 -8.375 -11.555 1 91 33 GLY B C 1
ATOM 974 O O . GLY B 1 33 ? 4.344 -7.34 -10.891 1 91 33 GLY B O 1
ATOM 975 N N . LYS B 1 34 ? 3.312 -8.68 -12.25 1 89.81 34 LYS B N 1
ATOM 976 C CA . LYS B 1 34 ? 2.197 -7.754 -12.414 1 89.81 34 LYS B CA 1
ATOM 977 C C . LYS B 1 34 ? 0.961 -8.242 -11.664 1 89.81 34 LYS B C 1
ATOM 979 O O . LYS B 1 34 ? -0.07 -7.57 -11.648 1 89.81 34 LYS B O 1
ATOM 984 N N . GLY B 1 35 ? 1.08 -9.383 -10.992 1 91.31 35 GLY B N 1
ATOM 985 C CA . GLY B 1 35 ? -0.05 -9.961 -10.281 1 91.31 35 GLY B CA 1
ATOM 986 C C . GLY B 1 35 ? 0.321 -10.508 -8.914 1 91.31 35 GLY B C 1
ATOM 987 O O . GLY B 1 35 ? 1.471 -10.883 -8.688 1 91.31 35 GLY B O 1
ATOM 988 N N . VAL B 1 36 ? -0.657 -10.594 -8.047 1 94.31 36 VAL B N 1
ATOM 989 C CA . VAL B 1 36 ? -0.485 -11.148 -6.715 1 94.31 36 VAL B CA 1
ATOM 990 C C . VAL B 1 36 ? -1.747 -11.906 -6.305 1 94.31 36 VAL B C 1
ATOM 992 O O . VAL B 1 36 ? -2.857 -11.516 -6.668 1 94.31 36 VAL B O 1
ATOM 995 N N . ARG B 1 37 ? -1.558 -12.93 -5.578 1 93.06 37 ARG B N 1
ATOM 996 C CA . ARG B 1 37 ? -2.674 -13.664 -4.996 1 93.06 37 ARG B CA 1
ATOM 997 C C . ARG B 1 37 ? -2.287 -14.273 -3.654 1 93.06 37 ARG B C 1
ATOM 999 O O . ARG B 1 37 ? -1.102 -14.359 -3.322 1 93.06 37 ARG B O 1
ATOM 1006 N N . TRP B 1 38 ? -3.396 -14.602 -3.031 1 91.88 38 TRP B N 1
ATOM 1007 C CA . TRP B 1 38 ? -3.172 -15.383 -1.819 1 91.88 38 TRP B CA 1
ATOM 1008 C C . TRP B 1 38 ? -2.686 -16.781 -2.158 1 91.88 38 TRP B C 1
ATOM 1010 O O . TRP B 1 38 ? -3.363 -17.531 -2.871 1 91.88 38 TRP B O 1
ATOM 1020 N N . GLY B 1 39 ? -1.482 -17.203 -1.77 1 87.75 39 GLY B N 1
ATOM 1021 C CA . GLY B 1 39 ? -0.897 -18.484 -2.107 1 87.75 39 GLY B CA 1
ATOM 1022 C C . GLY B 1 39 ? -1.354 -19.609 -1.193 1 87.75 39 GLY B C 1
ATOM 1023 O O . GLY B 1 39 ? -1.282 -20.781 -1.56 1 87.75 39 GLY B O 1
ATOM 1024 N N . GLU B 1 40 ? -1.879 -19.578 -0.026 1 80.5 40 GLU B N 1
ATOM 1025 C CA . GLU B 1 40 ? -2.264 -20.562 0.975 1 80.5 40 GLU B CA 1
ATOM 1026 C C . GLU B 1 40 ? -1.044 -21.312 1.504 1 80.5 40 GLU B C 1
ATOM 1028 O O . GLU B 1 40 ? -1.183 -22.297 2.232 1 80.5 40 GLU B O 1
ATOM 1033 N N . GLU B 1 41 ? 0.123 -20.969 0.936 1 85.94 41 GLU B N 1
ATOM 1034 C CA . GLU B 1 41 ? 1.368 -21.562 1.43 1 85.94 41 GLU B CA 1
ATOM 1035 C C . GLU B 1 41 ? 2.428 -20.484 1.655 1 85.94 41 GLU B C 1
ATOM 1037 O O . GLU B 1 41 ? 2.502 -19.516 0.902 1 85.94 41 GLU B O 1
ATOM 1042 N N . TRP B 1 42 ? 3.279 -20.891 2.639 1 86.56 42 TRP B N 1
ATOM 1043 C CA . TRP B 1 42 ? 4.387 -20 2.971 1 86.56 42 TRP B CA 1
ATOM 1044 C C . TRP B 1 42 ? 5.465 -20.047 1.894 1 86.56 42 TRP B C 1
ATOM 1046 O O . TRP B 1 42 ? 6.004 -21.109 1.591 1 86.56 42 TRP B O 1
ATOM 1056 N N . GLN B 1 43 ? 5.762 -18.844 1.3 1 86 43 GLN B N 1
ATOM 1057 C CA . GLN B 1 43 ? 6.797 -18.75 0.275 1 86 43 GLN B CA 1
ATOM 1058 C C . GLN B 1 43 ? 8.172 -18.562 0.901 1 86 43 GLN B C 1
ATOM 1060 O O . GLN B 1 43 ? 8.32 -17.781 1.849 1 86 43 GLN B O 1
ATOM 1065 N N . LYS B 1 44 ? 9.125 -19.406 0.541 1 82.88 44 LYS B N 1
ATOM 1066 C CA . LYS B 1 44 ? 10.5 -19.25 0.984 1 82.88 44 LYS B CA 1
ATOM 1067 C C . LYS B 1 44 ? 11.219 -18.188 0.154 1 82.88 44 LYS B C 1
ATOM 1069 O O . LYS B 1 44 ? 11.82 -18.5 -0.878 1 82.88 44 LYS B O 1
ATOM 1074 N N . TRP B 1 45 ? 11.023 -16.969 0.571 1 79.69 45 TRP B N 1
ATOM 1075 C CA . TRP B 1 45 ? 11.711 -15.883 -0.121 1 79.69 45 TRP B CA 1
ATOM 1076 C C . TRP B 1 45 ? 13.133 -15.711 0.406 1 79.69 45 TRP B C 1
ATOM 1078 O O . TRP B 1 45 ? 13.414 -16.047 1.559 1 79.69 45 TRP B O 1
ATOM 1088 N N . PRO B 1 46 ? 14.047 -15.43 -0.483 1 76.5 46 PRO B N 1
ATOM 1089 C CA . PRO B 1 46 ? 15.398 -15.164 0.017 1 76.5 46 PRO B CA 1
ATOM 1090 C C . PRO B 1 46 ? 15.406 -14.219 1.217 1 76.5 46 PRO B C 1
ATOM 1092 O O . PRO B 1 46 ? 14.492 -13.414 1.38 1 76.5 46 PRO B O 1
ATOM 1095 N N . GLU B 1 47 ? 16.344 -14.453 2.121 1 69.62 47 GLU B N 1
ATOM 1096 C CA . GLU B 1 47 ? 16.5 -13.578 3.281 1 69.62 47 GLU B CA 1
ATOM 1097 C C . GLU B 1 47 ? 16.75 -12.133 2.859 1 69.62 47 GLU B C 1
ATOM 1099 O O . GLU B 1 47 ? 17.438 -11.883 1.869 1 69.62 47 GLU B O 1
ATOM 1104 N N . GLY B 1 48 ? 15.961 -11.266 3.006 1 63.06 48 GLY B N 1
ATOM 1105 C CA . GLY B 1 48 ? 16.156 -9.844 2.781 1 63.06 48 GLY B CA 1
ATOM 1106 C C . GLY B 1 48 ? 15.523 -8.977 3.85 1 63.06 48 GLY B C 1
ATOM 1107 O O . GLY B 1 48 ? 14.781 -9.477 4.699 1 63.06 48 GLY B O 1
ATOM 1108 N N . PRO B 1 49 ? 16.156 -7.844 4.121 1 60.59 49 PRO B N 1
ATOM 1109 C CA . PRO B 1 49 ? 15.828 -6.973 5.25 1 60.59 49 PRO B CA 1
ATOM 1110 C C . PRO B 1 49 ? 14.352 -6.562 5.266 1 60.59 49 PRO B C 1
ATOM 1112 O O . PRO B 1 49 ? 13.789 -6.316 6.336 1 60.59 49 PRO B O 1
ATOM 1115 N N . GLU B 1 50 ? 13.719 -6.332 4.047 1 76.62 50 GLU B N 1
ATOM 1116 C CA . GLU B 1 50 ? 12.555 -5.461 4.176 1 76.62 50 GLU B CA 1
ATOM 1117 C C . GLU B 1 50 ? 11.305 -6.113 3.59 1 76.62 50 GLU B C 1
ATOM 1119 O O . GLU B 1 50 ? 11.094 -6.086 2.375 1 76.62 50 GLU B O 1
ATOM 1124 N N . ARG B 1 51 ? 10.773 -7.191 4.285 1 86.75 51 ARG B N 1
ATOM 1125 C CA . ARG B 1 51 ? 9.508 -7.746 3.824 1 86.75 51 ARG B CA 1
ATOM 1126 C C . ARG B 1 51 ? 8.391 -7.477 4.832 1 86.75 51 ARG B C 1
ATOM 1128 O O . ARG B 1 51 ? 8.641 -7.422 6.035 1 86.75 51 ARG B O 1
ATOM 1135 N N . PHE B 1 52 ? 7.234 -7.332 4.203 1 91.31 52 PHE B N 1
ATOM 1136 C CA . PHE B 1 52 ? 6.07 -7.336 5.078 1 91.31 52 PHE B CA 1
ATOM 1137 C C . PHE B 1 52 ? 5.895 -8.703 5.738 1 91.31 52 PHE B C 1
ATOM 1139 O O . PHE B 1 52 ? 6.039 -9.734 5.082 1 91.31 52 PHE B O 1
ATOM 1146 N N . ASP B 1 53 ? 5.621 -8.695 6.992 1 87.12 53 ASP B N 1
ATOM 1147 C CA . ASP B 1 53 ? 5.465 -9.984 7.66 1 87.12 53 ASP B CA 1
ATOM 1148 C C . ASP B 1 53 ? 4.23 -9.984 8.562 1 87.12 53 ASP B C 1
ATOM 1150 O O . ASP B 1 53 ? 3.717 -11.055 8.914 1 87.12 53 ASP B O 1
ATOM 1154 N N . THR B 1 54 ? 3.83 -8.828 8.938 1 87.81 54 THR B N 1
ATOM 1155 C CA . THR B 1 54 ? 2.646 -8.75 9.789 1 87.81 54 THR B CA 1
ATOM 1156 C C . THR B 1 54 ? 1.384 -8.594 8.945 1 87.81 54 THR B C 1
ATOM 1158 O O . THR B 1 54 ? 0.398 -9.305 9.164 1 87.81 54 THR B O 1
ATOM 1161 N N . TRP B 1 55 ? 1.471 -7.789 7.957 1 89.31 55 TRP B N 1
ATOM 1162 C CA . TRP B 1 55 ? 0.359 -7.535 7.047 1 89.31 55 TRP B CA 1
ATOM 1163 C C . TRP B 1 55 ? 0.59 -8.219 5.703 1 89.31 55 TRP B C 1
ATOM 1165 O O . TRP B 1 55 ? 1.722 -8.273 5.215 1 89.31 55 TRP B O 1
ATOM 1175 N N . CYS B 1 56 ? -0.404 -8.727 5.129 1 92.88 56 CYS B N 1
ATOM 1176 C CA . CYS B 1 56 ? -0.32 -9.383 3.828 1 92.88 56 CYS B CA 1
ATOM 1177 C C . CYS B 1 56 ? -0.246 -8.359 2.701 1 92.88 56 CYS B C 1
ATOM 1179 O O . CYS B 1 56 ? -1.238 -8.117 2.012 1 92.88 56 CYS B O 1
ATOM 1181 N N . CYS B 1 57 ? 0.896 -7.77 2.566 1 94.81 57 CYS B N 1
ATOM 1182 C CA . CYS B 1 57 ? 1.093 -6.656 1.644 1 94.81 57 CYS B CA 1
ATOM 1183 C C . CYS B 1 57 ? 2.238 -6.941 0.681 1 94.81 57 CYS B C 1
ATOM 1185 O O . CYS B 1 57 ? 3.059 -7.828 0.931 1 94.81 57 CYS B O 1
ATOM 1187 N N . VAL B 1 58 ? 2.309 -6.199 -0.351 1 94 58 VAL B N 1
ATOM 1188 C CA . VAL B 1 58 ? 3.414 -6.137 -1.3 1 94 58 VAL B CA 1
ATOM 1189 C C . VAL B 1 58 ? 3.494 -4.738 -1.91 1 94 58 VAL B C 1
ATOM 1191 O O . VAL B 1 58 ? 2.465 -4.117 -2.184 1 94 58 VAL B O 1
ATOM 1194 N N . LEU B 1 59 ? 4.676 -4.266 -2.139 1 93.88 59 LEU B N 1
ATOM 1195 C CA . LEU B 1 59 ? 4.883 -2.963 -2.76 1 93.88 59 LEU B CA 1
ATOM 1196 C C . LEU B 1 59 ? 5.266 -3.113 -4.227 1 93.88 59 LEU B C 1
ATOM 1198 O O . LEU B 1 59 ? 5.789 -4.152 -4.633 1 93.88 59 LEU B O 1
ATOM 1202 N N . GLY B 1 60 ? 4.941 -2.064 -4.906 1 92.31 60 GLY B N 1
ATOM 1203 C CA . GLY B 1 60 ? 5.562 -1.952 -6.219 1 92.31 60 GLY B CA 1
ATOM 1204 C C . GLY B 1 60 ? 7.043 -1.624 -6.148 1 92.31 60 GLY B C 1
ATOM 1205 O O . GLY B 1 60 ? 7.523 -1.095 -5.145 1 92.31 60 GLY B O 1
ATOM 1206 N N . TYR B 1 61 ? 7.734 -1.902 -7.266 1 90.62 61 TYR B N 1
ATOM 1207 C CA . TYR B 1 61 ? 9.156 -1.603 -7.363 1 90.62 61 TYR B CA 1
ATOM 1208 C C . TYR B 1 61 ? 9.391 -0.101 -7.477 1 90.62 61 TYR B C 1
ATOM 1210 O O . TYR B 1 61 ? 10.344 0.43 -6.898 1 90.62 61 TYR B O 1
ATOM 1218 N N . GLU B 1 62 ? 8.484 0.5 -8.195 1 88.62 62 GLU B N 1
ATOM 1219 C CA . GLU B 1 62 ? 8.727 1.898 -8.539 1 88.62 62 GLU B CA 1
ATOM 1220 C C . GLU B 1 62 ? 8.344 2.822 -7.387 1 88.62 62 GLU B C 1
ATOM 1222 O O . GLU B 1 62 ? 7.32 2.615 -6.727 1 88.62 62 GLU B O 1
ATOM 1227 N N . GLY B 1 63 ? 9.148 3.719 -7.082 1 90.44 63 GLY B N 1
ATOM 1228 C CA . GLY B 1 63 ? 8.891 4.828 -6.18 1 90.44 63 GLY B CA 1
ATOM 1229 C C . GLY B 1 63 ? 8.953 6.18 -6.863 1 90.44 63 GLY B C 1
ATOM 1230 O O . GLY B 1 63 ? 9.602 6.324 -7.902 1 90.44 63 GLY B O 1
ATOM 1231 N N . PHE B 1 64 ? 8.328 7.09 -6.328 1 89.69 64 PHE B N 1
ATOM 1232 C CA . PHE B 1 64 ? 8.211 8.398 -6.953 1 89.69 64 PHE B CA 1
ATOM 1233 C C . PHE B 1 64 ? 8.469 9.508 -5.941 1 89.69 64 PHE B C 1
ATOM 1235 O O . PHE B 1 64 ? 8.055 9.406 -4.781 1 89.69 64 PHE B O 1
ATOM 1242 N N . THR B 1 65 ? 9.055 10.57 -6.441 1 92.81 65 THR B N 1
ATOM 1243 C CA . THR B 1 65 ? 9.273 11.719 -5.562 1 92.81 65 THR B CA 1
ATOM 1244 C C . THR B 1 65 ? 8.516 12.945 -6.07 1 92.81 65 THR B C 1
ATOM 1246 O O . THR B 1 65 ? 8.398 13.945 -5.363 1 92.81 65 THR B O 1
ATOM 1249 N N . SER B 1 66 ? 8.047 12.781 -7.207 1 90.31 66 SER B N 1
ATOM 1250 C CA . SER B 1 66 ? 7.32 13.906 -7.777 1 90.31 66 SER B CA 1
ATOM 1251 C C . SER B 1 66 ? 6.406 13.461 -8.914 1 90.31 66 SER B C 1
ATOM 1253 O O . SER B 1 66 ? 6.625 12.406 -9.516 1 90.31 66 SER B O 1
ATOM 1255 N N . GLY B 1 67 ? 5.266 14.375 -9.18 1 88.06 67 GLY B N 1
ATOM 1256 C CA . GLY B 1 67 ? 4.438 14.172 -10.352 1 88.06 67 GLY B CA 1
ATOM 1257 C C . GLY B 1 67 ? 3.146 13.43 -10.055 1 88.06 67 GLY B C 1
ATOM 1258 O O . GLY B 1 67 ? 2.814 13.203 -8.891 1 88.06 67 GLY B O 1
ATOM 1259 N N . GLN B 1 68 ? 2.369 13.336 -11.125 1 87.94 68 GLN B N 1
ATOM 1260 C CA . GLN B 1 68 ? 1.096 12.625 -11.078 1 87.94 68 GLN B CA 1
ATOM 1261 C C . GLN B 1 68 ? 1.222 11.227 -11.68 1 87.94 68 GLN B C 1
ATOM 1263 O O . GLN B 1 68 ? 1.741 11.07 -12.789 1 87.94 68 GLN B O 1
ATOM 1268 N N . HIS B 1 69 ? 0.774 10.266 -10.992 1 87.25 69 HIS B N 1
ATOM 1269 C CA . HIS B 1 69 ? 0.89 8.867 -11.406 1 87.25 69 HIS B CA 1
ATOM 1270 C C . HIS B 1 69 ? -0.452 8.148 -11.297 1 87.25 69 HIS B C 1
ATOM 1272 O O . HIS B 1 69 ? -1.191 8.344 -10.328 1 87.25 69 HIS B O 1
ATOM 1278 N N . THR B 1 70 ? -0.745 7.441 -12.25 1 84.5 70 THR B N 1
ATOM 1279 C CA . THR B 1 70 ? -2.002 6.703 -12.305 1 84.5 70 THR B CA 1
ATOM 1280 C C . THR B 1 70 ? -1.747 5.207 -12.438 1 84.5 70 THR B C 1
ATOM 1282 O O . THR B 1 70 ? -0.881 4.781 -13.203 1 84.5 70 THR B O 1
ATOM 1285 N N . TRP B 1 71 ? -2.467 4.477 -11.641 1 83.56 71 TRP B N 1
ATOM 1286 C CA . TRP B 1 71 ? -2.395 3.021 -11.703 1 83.56 71 TRP B CA 1
ATOM 1287 C C . TRP B 1 71 ? -3.783 2.416 -11.883 1 83.56 71 TRP B C 1
ATOM 1289 O O . TRP B 1 71 ? -4.785 3.021 -11.5 1 83.56 71 TRP B O 1
ATOM 1299 N N . GLU B 1 72 ? -3.738 1.347 -12.453 1 84.5 72 GLU B N 1
ATOM 1300 C CA . GLU B 1 72 ? -4.945 0.534 -12.57 1 84.5 72 GLU B CA 1
ATOM 1301 C C . GLU B 1 72 ? -4.727 -0.863 -12 1 84.5 72 GLU B C 1
ATOM 1303 O O . GLU B 1 72 ? -3.68 -1.475 -12.219 1 84.5 72 GLU B O 1
ATOM 1308 N N . VAL B 1 73 ? -5.68 -1.347 -11.234 1 87.69 73 VAL B N 1
ATOM 1309 C CA . VAL B 1 73 ? -5.645 -2.697 -10.688 1 87.69 73 VAL B CA 1
ATOM 1310 C C . VAL B 1 73 ? -6.941 -3.428 -11.023 1 87.69 73 VAL B C 1
ATOM 1312 O O . VAL B 1 73 ? -8.031 -2.863 -10.898 1 87.69 73 VAL B O 1
ATOM 1315 N N . THR B 1 74 ? -6.762 -4.527 -11.523 1 87.88 74 THR B N 1
ATOM 1316 C CA . THR B 1 74 ? -7.895 -5.434 -11.68 1 87.88 74 THR B CA 1
ATOM 1317 C C . THR B 1 74 ? -7.898 -6.484 -10.57 1 87.88 74 THR B C 1
ATOM 1319 O O . THR B 1 74 ? -6.879 -7.129 -10.312 1 87.88 74 THR B O 1
ATOM 1322 N N . VAL B 1 75 ? -9.062 -6.59 -9.93 1 90.25 75 VAL B N 1
ATOM 1323 C CA . VAL B 1 75 ? -9.18 -7.504 -8.797 1 90.25 75 VAL B CA 1
ATOM 1324 C C . VAL B 1 75 ? -10.18 -8.602 -9.117 1 90.25 75 VAL B C 1
ATOM 1326 O O . VAL B 1 75 ? -11.242 -8.336 -9.688 1 90.25 75 VAL B O 1
ATOM 1329 N N . ASP B 1 76 ? -9.82 -9.75 -8.891 1 91.5 76 ASP B N 1
ATOM 1330 C CA . ASP B 1 76 ? -10.68 -10.93 -8.852 1 91.5 76 ASP B CA 1
ATOM 1331 C C . ASP B 1 76 ? -10.305 -11.844 -7.691 1 91.5 76 ASP B C 1
ATOM 1333 O O . ASP B 1 76 ? -9.43 -12.703 -7.828 1 91.5 76 ASP B O 1
ATOM 1337 N N . SER B 1 77 ? -10.93 -11.602 -6.547 1 89.19 77 SER B N 1
ATOM 1338 C CA . SER B 1 77 ? -10.531 -12.266 -5.309 1 89.19 77 SER B CA 1
ATOM 1339 C C . SER B 1 77 ? -11.719 -12.406 -4.355 1 89.19 7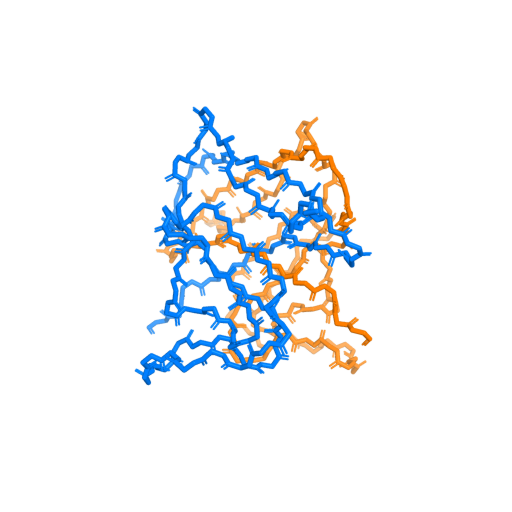7 SER B C 1
ATOM 1341 O O . SER B 1 77 ? -12.594 -11.539 -4.312 1 89.19 77 SER B O 1
ATOM 1343 N N . ALA B 1 78 ? -11.766 -13.469 -3.605 1 88.69 78 ALA B N 1
ATOM 1344 C CA . ALA B 1 78 ? -12.805 -13.664 -2.6 1 88.69 78 ALA B CA 1
ATOM 1345 C C . ALA B 1 78 ? -12.641 -12.695 -1.436 1 88.69 78 ALA B C 1
ATOM 1347 O O . ALA B 1 78 ? -13.625 -12.234 -0.856 1 88.69 78 ALA B O 1
ATOM 1348 N N . LYS B 1 79 ? -11.438 -12.445 -1.095 1 90.75 79 LYS B N 1
ATOM 1349 C CA . LYS B 1 79 ? -11.164 -11.5 -0.021 1 90.75 79 LYS B CA 1
ATOM 1350 C C . LYS B 1 79 ? -10.812 -10.125 -0.581 1 90.75 79 LYS B C 1
ATOM 1352 O O . LYS B 1 79 ? -10.328 -10.008 -1.71 1 90.75 79 LYS B O 1
ATOM 1357 N N . SER B 1 80 ? -11.078 -9.188 0.23 1 93.06 80 SER B N 1
ATOM 1358 C CA . SER B 1 80 ? -10.891 -7.801 -0.185 1 93.06 80 SER B CA 1
ATOM 1359 C C . SER B 1 80 ? -9.406 -7.453 -0.287 1 93.06 80 SER B C 1
ATOM 1361 O O . SER B 1 80 ? -8.609 -7.867 0.557 1 93.06 80 SER B O 1
ATOM 1363 N N . TRP B 1 81 ? -9.055 -6.684 -1.287 1 93.12 81 TRP B N 1
ATOM 1364 C CA . TRP B 1 81 ? -7.723 -6.105 -1.466 1 93.12 81 TRP B CA 1
ATOM 1365 C C . TRP B 1 81 ? -7.781 -4.582 -1.431 1 93.12 81 TRP B C 1
ATOM 1367 O O . TRP B 1 81 ? -8.68 -3.975 -2.018 1 93.12 81 TRP B O 1
ATOM 1377 N N . GLY B 1 82 ? -6.863 -4.004 -0.76 1 92.31 82 GLY B N 1
ATOM 1378 C CA . GLY B 1 82 ? -6.746 -2.557 -0.711 1 92.31 82 GLY B CA 1
ATOM 1379 C C . GLY B 1 82 ? -5.445 -2.045 -1.301 1 92.31 82 GLY B C 1
ATOM 1380 O O . GLY B 1 82 ? -4.492 -2.809 -1.469 1 92.31 82 GLY B O 1
ATOM 1381 N N . VAL B 1 83 ? -5.445 -0.808 -1.626 1 92.31 83 VAL B N 1
ATOM 1382 C CA . VAL B 1 83 ? -4.25 -0.12 -2.104 1 92.31 83 VAL B CA 1
ATOM 1383 C C . VAL B 1 83 ? -3.721 0.812 -1.015 1 92.31 83 VAL B C 1
ATOM 1385 O O . VAL B 1 83 ? -4.5 1.412 -0.271 1 92.31 83 VAL B O 1
ATOM 1388 N N . GLY B 1 84 ? -2.404 0.905 -0.973 1 93.31 84 GLY B N 1
ATOM 1389 C CA . GLY B 1 84 ? -1.766 1.76 0.016 1 93.31 84 GLY B CA 1
ATOM 1390 C C . GLY B 1 84 ? -0.521 2.451 -0.508 1 93.31 84 GLY B C 1
ATOM 1391 O O . GLY B 1 84 ? -0.126 2.244 -1.657 1 93.31 84 GLY B O 1
ATOM 1392 N N . LEU B 1 85 ? -0.005 3.316 0.318 1 94.19 85 LEU B N 1
ATOM 1393 C CA . LEU B 1 85 ? 1.212 4.078 0.053 1 94.19 85 LEU B CA 1
ATOM 1394 C C . LEU B 1 85 ? 2.281 3.773 1.099 1 94.19 85 LEU B C 1
ATOM 1396 O O . LEU B 1 85 ? 1.963 3.539 2.266 1 94.19 85 LEU B O 1
ATOM 1400 N N . ALA B 1 86 ? 3.486 3.805 0.635 1 94.88 86 ALA B N 1
ATOM 1401 C CA . ALA B 1 86 ? 4.625 3.604 1.527 1 94.88 86 ALA B CA 1
ATOM 1402 C C . ALA B 1 86 ? 5.742 4.598 1.228 1 94.88 86 ALA B C 1
ATOM 1404 O O . ALA B 1 86 ? 6.094 4.812 0.066 1 94.88 86 ALA B O 1
ATOM 1405 N N . ARG B 1 87 ? 6.207 5.148 2.291 1 94.19 87 ARG B N 1
ATOM 1406 C CA . ARG B 1 87 ? 7.379 6.012 2.17 1 94.19 87 ARG B CA 1
ATOM 1407 C C . ARG B 1 87 ? 8.672 5.207 2.285 1 94.19 87 ARG B C 1
ATOM 1409 O O . ARG B 1 87 ? 8.781 4.328 3.143 1 94.19 87 ARG B O 1
ATOM 1416 N N . ALA B 1 88 ? 9.555 5.48 1.31 1 88.75 88 ALA B N 1
ATOM 1417 C CA . ALA B 1 88 ? 10.836 4.789 1.332 1 88.75 88 ALA B CA 1
ATOM 1418 C C . ALA B 1 88 ? 11.562 5.02 2.654 1 88.75 88 ALA B C 1
ATOM 1420 O O . ALA B 1 88 ? 11.523 6.121 3.207 1 88.75 88 ALA B O 1
ATOM 1421 N N . SER B 1 89 ? 11.898 3.805 3.227 1 72 89 SER B N 1
ATOM 1422 C CA . SER B 1 89 ? 12.664 3.877 4.465 1 72 89 SER B CA 1
ATOM 1423 C C . SER B 1 89 ? 14.086 4.383 4.211 1 72 89 SER B C 1
ATOM 1425 O O . SER B 1 89 ? 14.594 4.281 3.09 1 72 89 SER B O 1
ATOM 1427 N N . LEU B 1 90 ? 14.68 5.246 4.96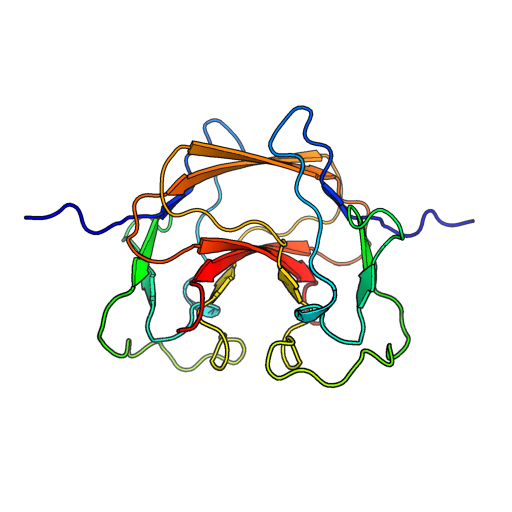1 1 53.69 90 LEU B N 1
ATOM 1428 C CA . LEU B 1 90 ? 16.094 5.59 4.848 1 53.69 90 LEU B CA 1
ATOM 1429 C C . LEU B 1 90 ? 16.953 4.332 4.785 1 53.69 90 LEU B C 1
ATOM 1431 O O . LEU B 1 90 ? 16.594 3.303 5.367 1 53.69 90 LEU B O 1
#

Organism: Anas platyrhynchos (NCBI:txid8839)